Protein AF-A0A9D1ZAR6-F1 (afdb_monomer_lite)

pLDDT: mean 94.13, std 6.08, range [57.94, 98.31]

Structure (mmCIF, N/CA/C/O backbone):
data_AF-A0A9D1ZAR6-F1
#
_entry.id   AF-A0A9D1ZAR6-F1
#
loop_
_atom_site.group_PDB
_atom_site.id
_atom_site.type_symbol
_atom_site.label_atom_id
_atom_site.label_alt_id
_atom_site.label_comp_id
_atom_site.label_asym_id
_atom_site.label_entity_id
_atom_site.label_seq_id
_atom_site.pdbx_PDB_ins_code
_atom_site.Cartn_x
_atom_site.Cartn_y
_atom_site.Cartn_z
_atom_site.occupancy
_atom_site.B_iso_or_equiv
_atom_site.auth_seq_id
_atom_site.auth_comp_id
_atom_site.auth_asym_id
_atom_site.auth_atom_id
_atom_site.pdbx_PDB_model_num
ATOM 1 N N . MET A 1 1 ? 7.676 -14.653 -2.081 1.00 57.94 1 MET A N 1
ATOM 2 C CA . MET A 1 1 ? 6.286 -14.708 -1.588 1.00 57.94 1 MET A CA 1
ATOM 3 C C . MET A 1 1 ? 5.417 -14.124 -2.679 1.00 57.94 1 MET A C 1
ATOM 5 O O . MET A 1 1 ? 5.640 -12.977 -3.036 1.00 57.94 1 MET A O 1
ATOM 9 N N . GLU A 1 2 ? 4.506 -14.905 -3.247 1.00 71.25 2 GLU A N 1
ATOM 10 C CA . GLU A 1 2 ? 3.546 -14.398 -4.231 1.00 71.25 2 GLU A CA 1
ATOM 11 C C . GLU A 1 2 ? 2.206 -14.194 -3.529 1.00 71.25 2 GLU A C 1
ATOM 13 O O . GLU A 1 2 ? 1.486 -15.151 -3.266 1.00 71.25 2 GLU A O 1
ATOM 18 N N . LEU A 1 3 ? 1.910 -12.945 -3.171 1.00 87.69 3 LEU A N 1
ATOM 19 C CA . LEU A 1 3 ? 0.604 -12.536 -2.660 1.00 87.69 3 LEU A CA 1
ATOM 20 C C . LEU A 1 3 ? -0.186 -11.942 -3.827 1.00 87.69 3 LEU A C 1
ATOM 22 O O . LEU A 1 3 ? 0.312 -11.048 -4.520 1.00 87.69 3 LEU A O 1
ATOM 26 N N . L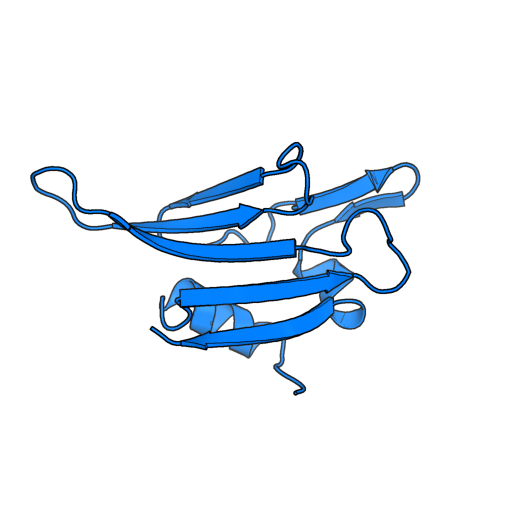YS A 1 4 ? -1.399 -12.436 -4.086 1.00 95.25 4 LYS A N 1
ATOM 27 C CA . LYS A 1 4 ? -2.217 -11.887 -5.175 1.00 95.25 4 LYS A CA 1
ATOM 28 C C . LYS A 1 4 ? -2.718 -10.498 -4.799 1.00 95.25 4 LYS A C 1
ATOM 30 O O . LYS A 1 4 ? -2.981 -10.220 -3.634 1.00 95.25 4 LYS A O 1
ATOM 35 N N . TYR A 1 5 ? -2.931 -9.650 -5.804 1.00 96.56 5 TYR A N 1
ATOM 36 C CA . TYR A 1 5 ? -3.405 -8.282 -5.590 1.00 96.56 5 TYR A CA 1
ATOM 37 C C . TYR A 1 5 ? -4.691 -8.219 -4.754 1.00 96.56 5 TYR A C 1
ATOM 39 O O . TYR A 1 5 ? -4.748 -7.493 -3.772 1.00 96.56 5 TYR A O 1
ATOM 47 N N . ASN A 1 6 ? -5.707 -9.014 -5.104 1.00 96.94 6 ASN A N 1
ATOM 48 C CA . ASN A 1 6 ? -6.989 -8.982 -4.393 1.00 96.94 6 ASN A CA 1
ATOM 49 C C . ASN A 1 6 ? -6.846 -9.422 -2.926 1.00 96.94 6 ASN A C 1
ATOM 51 O O . ASN A 1 6 ? -7.438 -8.802 -2.051 1.00 96.94 6 ASN A O 1
ATOM 55 N N . GLU A 1 7 ? -6.025 -10.443 -2.658 1.00 96.44 7 GLU A N 1
ATOM 56 C CA . GLU A 1 7 ? -5.730 -10.906 -1.294 1.00 96.44 7 GLU A CA 1
ATOM 57 C C . GLU A 1 7 ? -4.992 -9.816 -0.506 1.00 96.44 7 GLU A C 1
ATOM 59 O O . GLU A 1 7 ? -5.327 -9.533 0.640 1.00 96.44 7 GLU A O 1
ATOM 64 N N . PHE A 1 8 ? -4.024 -9.145 -1.137 1.00 97.00 8 PHE A N 1
ATOM 65 C CA . PHE A 1 8 ? -3.311 -8.019 -0.544 1.00 97.00 8 PHE A CA 1
ATOM 66 C C . PHE A 1 8 ? -4.249 -6.866 -0.166 1.00 97.00 8 PHE A C 1
ATOM 68 O O . PHE A 1 8 ? -4.185 -6.369 0.956 1.00 97.00 8 PHE A O 1
ATOM 75 N N . ILE A 1 9 ? -5.126 -6.449 -1.083 1.00 97.50 9 ILE A N 1
ATOM 76 C CA . ILE A 1 9 ? -6.080 -5.360 -0.843 1.00 97.50 9 ILE A CA 1
ATOM 77 C C . ILE A 1 9 ? -7.064 -5.722 0.265 1.00 97.50 9 ILE A C 1
ATOM 79 O O . ILE A 1 9 ? -7.363 -4.880 1.111 1.00 97.50 9 ILE A O 1
ATOM 83 N N . GLU A 1 10 ? -7.538 -6.968 0.295 1.00 97.50 10 GLU A N 1
ATOM 84 C CA . GLU A 1 10 ? -8.415 -7.441 1.360 1.00 97.50 10 GLU A CA 1
ATOM 85 C C . GLU A 1 10 ? -7.725 -7.341 2.726 1.00 97.50 10 GLU A C 1
ATOM 87 O O . GLU A 1 10 ? -8.281 -6.752 3.651 1.00 97.50 10 GLU A O 1
ATOM 92 N N . LEU A 1 11 ? -6.492 -7.841 2.848 1.00 97.00 11 LEU A N 1
ATOM 93 C CA . LEU A 1 11 ? -5.726 -7.767 4.094 1.00 97.00 11 LEU A CA 1
ATOM 94 C C . LEU A 1 11 ? -5.429 -6.318 4.514 1.00 97.00 11 LEU A C 1
ATOM 96 O O . LEU A 1 11 ? -5.509 -5.996 5.702 1.00 97.00 11 LEU A O 1
ATOM 100 N N . LEU A 1 12 ? -5.123 -5.448 3.548 1.00 96.62 12 LEU A N 1
ATOM 101 C CA . LEU A 1 12 ? -4.856 -4.029 3.769 1.00 96.62 12 LEU A CA 1
ATOM 102 C C . LEU A 1 12 ? -6.091 -3.303 4.326 1.00 96.62 12 LEU A C 1
ATOM 104 O O . LEU A 1 12 ? -6.011 -2.632 5.354 1.00 96.62 12 LEU A O 1
ATOM 108 N N . ASN A 1 13 ? -7.245 -3.479 3.678 1.00 97.12 13 ASN A N 1
ATOM 109 C CA . ASN A 1 13 ? -8.497 -2.819 4.054 1.00 97.12 13 ASN A CA 1
ATOM 110 C C . ASN A 1 13 ? -9.178 -3.459 5.274 1.00 97.12 13 ASN A C 1
ATOM 112 O O . ASN A 1 13 ? -9.99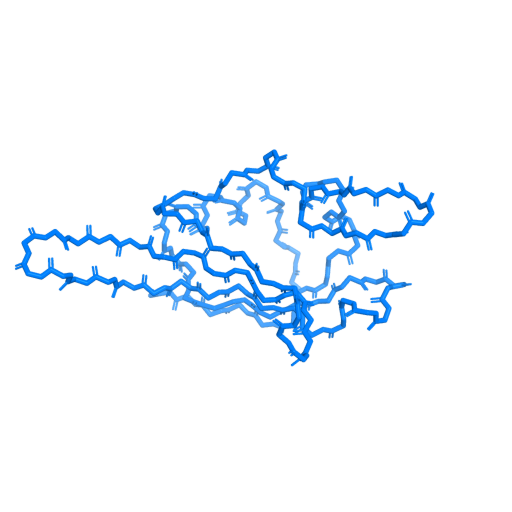1 -2.813 5.923 1.00 97.12 13 ASN A O 1
ATOM 116 N N . GLN A 1 14 ? -8.836 -4.704 5.621 1.00 97.19 14 GLN A N 1
ATOM 117 C CA . GLN A 1 14 ? -9.215 -5.335 6.892 1.00 97.19 14 GLN A CA 1
ATOM 118 C C . GLN A 1 14 ? -8.251 -4.999 8.041 1.00 97.19 14 GLN A C 1
ATOM 120 O O . GLN A 1 14 ? -8.416 -5.527 9.140 1.00 97.19 14 GLN A O 1
ATOM 125 N N . HIS A 1 15 ? -7.235 -4.162 7.801 1.00 96.44 15 HIS A N 1
ATOM 126 C CA . HIS A 1 15 ? -6.243 -3.745 8.802 1.00 96.44 15 HIS A CA 1
ATOM 127 C C . HIS A 1 15 ? -5.424 -4.891 9.409 1.00 96.44 15 HIS A C 1
ATOM 129 O O . HIS A 1 15 ? -4.869 -4.762 10.500 1.00 96.44 15 HIS A O 1
ATOM 135 N N . LYS A 1 16 ? -5.326 -6.016 8.694 1.00 96.75 16 LYS A N 1
ATOM 136 C CA . LYS A 1 16 ? -4.545 -7.196 9.101 1.00 96.75 16 LYS A CA 1
ATOM 137 C C . LYS A 1 16 ? -3.054 -7.049 8.811 1.00 96.75 16 LYS A C 1
ATOM 139 O O . LYS A 1 16 ? -2.266 -7.886 9.233 1.00 96.75 16 LYS A O 1
ATOM 144 N N . ILE A 1 17 ? -2.690 -6.013 8.067 1.00 96.25 17 ILE A N 1
ATOM 145 C CA . ILE A 1 17 ? -1.319 -5.629 7.759 1.00 96.25 17 ILE A CA 1
ATOM 146 C C . ILE A 1 17 ? -0.950 -4.456 8.663 1.00 96.25 17 ILE A C 1
ATOM 148 O O . ILE A 1 17 ? -1.706 -3.488 8.726 1.00 96.25 17 ILE A O 1
ATOM 152 N N . SER A 1 18 ? 0.216 -4.517 9.300 1.00 96.94 18 SER A N 1
ATOM 153 C CA . SER A 1 18 ? 0.780 -3.406 10.069 1.00 96.94 18 SER A CA 1
ATOM 154 C C . SER A 1 18 ? 1.761 -2.598 9.219 1.00 96.94 18 SER A C 1
ATOM 156 O O . SER A 1 18 ? 1.646 -1.373 9.124 1.00 96.94 18 SER A O 1
ATOM 158 N N . GLU A 1 19 ? 2.669 -3.277 8.515 1.00 97.94 19 GLU A N 1
ATOM 159 C CA . GLU A 1 19 ? 3.608 -2.654 7.586 1.00 97.94 19 GLU A CA 1
ATOM 160 C C . GLU A 1 19 ? 3.921 -3.547 6.374 1.00 97.94 19 GLU A C 1
ATOM 162 O O . GLU A 1 19 ? 4.047 -4.765 6.471 1.00 97.94 19 GLU A O 1
ATOM 167 N N . VAL A 1 20 ? 4.103 -2.929 5.207 1.00 97.81 20 VAL A N 1
ATOM 168 C CA . VAL A 1 20 ? 4.629 -3.579 3.999 1.00 97.81 20 VAL A CA 1
ATOM 169 C C . VAL A 1 20 ? 5.758 -2.747 3.452 1.00 97.81 20 VAL A C 1
ATOM 171 O O . VAL A 1 20 ? 5.581 -1.552 3.223 1.00 97.81 20 VAL A O 1
ATOM 174 N N . THR A 1 21 ? 6.886 -3.379 3.150 1.00 97.62 21 THR A N 1
ATOM 175 C CA . THR A 1 21 ? 7.944 -2.745 2.364 1.00 97.62 21 THR A CA 1
ATOM 176 C C . THR A 1 21 ? 8.050 -3.414 1.005 1.00 97.62 21 THR A C 1
ATOM 178 O O . THR A 1 21 ? 8.001 -4.640 0.884 1.00 97.62 21 THR A O 1
ATOM 181 N N . PHE A 1 22 ? 8.169 -2.615 -0.050 1.00 97.31 22 PHE A N 1
ATOM 182 C CA . PHE A 1 22 ? 8.222 -3.118 -1.418 1.00 97.31 22 PHE A CA 1
ATOM 183 C C . PHE A 1 22 ? 8.986 -2.166 -2.334 1.00 97.31 22 PHE A C 1
ATOM 185 O O . PHE A 1 22 ? 9.354 -1.049 -1.967 1.00 97.31 22 PHE A O 1
ATOM 192 N N . PHE A 1 23 ? 9.245 -2.628 -3.548 1.00 97.00 23 PHE A N 1
ATOM 193 C CA . PHE A 1 23 ? 9.754 -1.795 -4.626 1.00 97.00 23 PHE A CA 1
ATOM 194 C C . PHE A 1 23 ? 9.047 -2.118 -5.934 1.00 97.00 23 PHE A C 1
ATOM 196 O O . PHE A 1 23 ? 8.480 -3.200 -6.088 1.00 97.00 23 PHE A O 1
ATOM 203 N N . ILE A 1 24 ? 9.106 -1.183 -6.878 1.00 95.69 24 ILE A N 1
ATOM 204 C CA . ILE A 1 24 ? 8.645 -1.403 -8.247 1.00 95.69 24 ILE A CA 1
ATOM 205 C C . ILE A 1 24 ? 9.857 -1.748 -9.119 1.00 95.69 24 ILE A C 1
ATOM 207 O O . ILE A 1 24 ? 10.820 -0.979 -9.200 1.00 95.69 24 ILE A O 1
ATOM 211 N N . THR A 1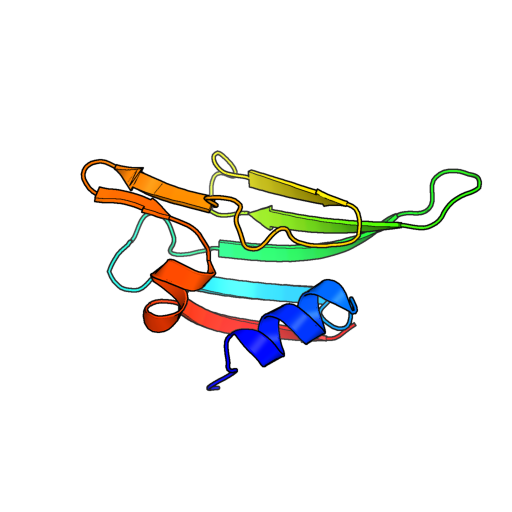 25 ? 9.831 -2.907 -9.774 1.00 94.44 25 THR A N 1
ATOM 212 C CA . THR A 1 25 ? 10.885 -3.320 -10.710 1.00 94.44 25 THR A CA 1
ATOM 213 C C . THR A 1 25 ? 11.025 -2.314 -11.849 1.00 94.44 25 THR A C 1
ATOM 215 O O . THR A 1 25 ? 10.046 -1.733 -12.308 1.00 94.44 25 THR A O 1
ATOM 218 N N . GLU A 1 26 ? 12.263 -2.086 -12.299 1.00 90.75 26 GLU A N 1
ATOM 219 C CA . GLU A 1 26 ? 12.611 -1.134 -13.372 1.00 90.75 26 GLU A CA 1
ATOM 220 C C . GLU A 1 26 ? 12.396 0.359 -13.045 1.00 90.75 26 GLU A C 1
ATOM 222 O O . GLU A 1 26 ? 12.717 1.213 -13.872 1.00 90.75 26 GLU A O 1
ATOM 227 N N . TYR A 1 27 ? 11.926 0.708 -11.841 1.00 91.56 27 TYR A N 1
ATOM 228 C CA . TYR A 1 27 ? 11.703 2.098 -11.432 1.00 91.56 27 TYR A CA 1
ATOM 229 C C . TYR A 1 27 ? 12.473 2.434 -10.152 1.00 91.56 27 TYR A C 1
ATOM 231 O O . TYR A 1 27 ? 11.959 2.337 -9.041 1.00 91.56 27 TYR A O 1
ATOM 239 N N . SER A 1 28 ? 13.718 2.895 -10.313 1.00 91.50 28 SER A N 1
ATOM 240 C CA . SER A 1 28 ? 14.628 3.218 -9.200 1.00 91.50 28 SER A CA 1
ATOM 241 C C . SER A 1 28 ? 14.097 4.280 -8.234 1.00 91.50 28 SER A C 1
ATOM 243 O O . SER A 1 28 ? 14.455 4.261 -7.060 1.00 91.50 28 SER A O 1
ATOM 245 N N . HIS A 1 29 ? 13.230 5.177 -8.710 1.00 94.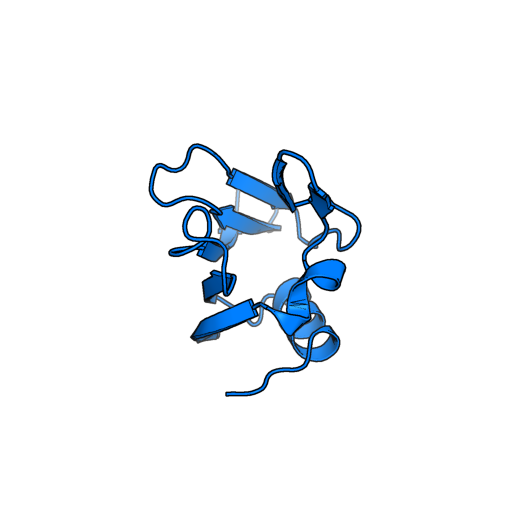12 29 HIS A N 1
ATOM 246 C CA . HIS A 1 29 ? 12.547 6.185 -7.895 1.00 94.12 29 HIS A CA 1
ATOM 247 C C . HIS A 1 29 ? 11.661 5.562 -6.801 1.00 94.12 29 HIS A C 1
ATOM 249 O O . HIS A 1 29 ? 11.604 6.064 -5.684 1.00 94.12 29 HIS A O 1
ATOM 255 N N . TYR A 1 30 ? 11.061 4.404 -7.095 1.00 95.50 30 TYR A N 1
ATOM 256 C CA . TYR A 1 30 ? 10.162 3.651 -6.217 1.00 95.50 30 TYR A CA 1
ATOM 257 C C . TYR A 1 30 ? 10.845 2.387 -5.662 1.00 95.50 30 TYR A C 1
ATOM 259 O O . TYR A 1 30 ? 10.294 1.286 -5.692 1.00 95.50 30 TYR A O 1
ATOM 267 N N . ASN A 1 31 ? 12.092 2.519 -5.191 1.00 95.38 31 ASN A N 1
ATOM 268 C CA . ASN A 1 31 ? 12.908 1.385 -4.725 1.00 95.38 31 ASN A CA 1
ATOM 269 C C . ASN A 1 31 ? 12.795 1.067 -3.219 1.00 95.38 31 ASN A C 1
ATOM 271 O O . ASN A 1 31 ? 13.457 0.138 -2.743 1.00 95.38 31 ASN A O 1
ATOM 275 N N . SER A 1 32 ? 12.038 1.875 -2.474 1.00 94.75 32 SER A N 1
ATOM 276 C CA . SER A 1 32 ? 11.954 1.856 -1.006 1.00 94.75 32 SER A CA 1
ATOM 277 C C . SER A 1 32 ? 10.553 2.263 -0.532 1.00 94.75 32 SER A C 1
ATOM 279 O O . SER A 1 32 ? 10.415 3.076 0.381 1.00 94.75 32 SER A O 1
ATOM 281 N N . CYS A 1 33 ? 9.514 1.749 -1.192 1.00 97.94 33 CYS A N 1
ATOM 282 C CA . CYS A 1 33 ? 8.135 2.065 -0.849 1.00 97.94 33 CYS A CA 1
ATOM 283 C C . CYS A 1 33 ? 7.723 1.366 0.450 1.00 97.94 33 CYS A C 1
ATOM 285 O O . CYS A 1 33 ? 8.160 0.247 0.738 1.00 97.94 33 CYS A O 1
ATOM 287 N N . ARG A 1 34 ? 6.855 2.023 1.220 1.00 98.06 34 ARG A N 1
ATOM 288 C CA . ARG A 1 34 ? 6.284 1.500 2.461 1.00 98.06 34 ARG A CA 1
ATOM 289 C C . ARG A 1 34 ? 4.789 1.773 2.512 1.00 98.06 34 ARG A C 1
ATOM 291 O O . ARG A 1 34 ? 4.343 2.847 2.110 1.00 98.06 34 ARG A O 1
ATOM 298 N N . ILE A 1 35 ? 4.032 0.822 3.037 1.00 98.12 35 ILE A N 1
ATOM 299 C CA . ILE A 1 35 ? 2.648 1.019 3.463 1.00 98.12 35 ILE A CA 1
ATOM 300 C C . ILE A 1 35 ? 2.603 0.747 4.953 1.00 98.12 35 ILE A C 1
ATOM 302 O O . ILE A 1 35 ? 3.047 -0.310 5.380 1.00 98.12 35 ILE A O 1
ATOM 306 N N . ILE A 1 36 ? 2.105 1.702 5.726 1.00 98.12 36 ILE A N 1
ATOM 307 C CA . ILE A 1 36 ? 2.039 1.628 7.185 1.00 98.12 36 ILE A CA 1
ATOM 308 C C . ILE A 1 36 ? 0.584 1.832 7.581 1.00 98.12 36 ILE A C 1
ATOM 310 O O . ILE A 1 36 ? -0.032 2.807 7.145 1.00 98.12 36 ILE A O 1
ATOM 314 N N . ILE A 1 37 ? 0.048 0.933 8.401 1.00 97.56 37 ILE A N 1
ATOM 315 C CA . ILE A 1 37 ? -1.288 1.070 8.972 1.00 97.56 37 ILE A CA 1
ATOM 316 C C . ILE A 1 37 ? -1.141 1.401 10.453 1.00 97.56 37 ILE A C 1
ATOM 318 O O . ILE A 1 37 ? -0.601 0.611 11.224 1.00 97.56 37 ILE A O 1
ATOM 322 N N . SER A 1 38 ? -1.634 2.570 10.859 1.00 95.56 38 SER A N 1
ATOM 323 C CA . SER A 1 38 ? -1.705 2.958 12.268 1.00 95.56 38 SER A CA 1
ATOM 324 C C . SER A 1 38 ? -3.151 3.059 12.729 1.00 95.56 38 SER A C 1
ATOM 326 O O . SER A 1 38 ? -4.024 3.547 12.012 1.00 95.56 38 SER A O 1
ATOM 328 N N . LYS A 1 39 ? -3.403 2.580 13.947 1.00 94.50 39 LYS A N 1
ATOM 329 C CA . LYS A 1 39 ? -4.666 2.771 14.656 1.00 94.50 39 LYS A CA 1
ATOM 330 C C . LYS A 1 39 ? -4.584 4.079 15.433 1.00 94.50 39 LYS A C 1
ATOM 332 O O . LYS A 1 39 ? -3.796 4.201 16.367 1.00 94.50 39 LYS A O 1
ATOM 337 N N . GLU A 1 40 ? -5.410 5.039 15.054 1.00 92.44 40 GLU A N 1
ATOM 338 C CA . GLU A 1 40 ? -5.497 6.357 15.669 1.00 92.44 40 GLU A CA 1
ATOM 339 C C . GLU A 1 40 ? -6.750 6.437 16.545 1.00 92.44 40 GLU A C 1
ATOM 341 O O . GLU A 1 40 ? -7.822 5.947 16.181 1.00 92.44 40 GLU A O 1
ATOM 346 N N . LYS A 1 41 ? -6.633 7.070 17.717 1.00 89.69 41 LYS A N 1
ATOM 347 C CA . LYS A 1 41 ? -7.754 7.224 18.657 1.00 89.69 41 LYS A CA 1
ATOM 348 C C . LYS A 1 41 ? -7.851 8.645 19.218 1.00 89.69 41 LYS A C 1
ATOM 350 O O . LYS A 1 41 ? -7.532 8.869 20.390 1.00 89.69 41 LYS A O 1
ATOM 355 N N . PRO A 1 42 ? -8.284 9.643 18.430 1.00 85.56 42 PRO A N 1
ATOM 356 C CA . PRO A 1 42 ? -8.568 10.958 18.982 1.00 85.56 42 PRO A CA 1
ATOM 357 C C . PRO A 1 42 ? -9.882 10.948 19.768 1.00 85.56 42 PRO A C 1
ATOM 359 O O . PRO A 1 42 ? -10.964 10.872 19.188 1.00 85.56 42 PRO A O 1
ATOM 362 N N . LYS A 1 43 ? -9.756 11.101 21.092 1.00 80.50 43 LYS A N 1
ATOM 363 C CA . LYS A 1 43 ? -10.801 11.378 22.101 1.00 80.50 43 LYS A CA 1
ATOM 364 C C . LYS A 1 43 ? -11.982 10.391 22.158 1.00 80.50 43 LYS A C 1
ATOM 366 O O . LYS A 1 43 ? -12.172 9.777 23.200 1.00 80.50 43 LYS A O 1
ATOM 371 N N . GLU A 1 44 ? -12.744 10.222 21.080 1.00 78.81 44 GLU A N 1
ATOM 372 C CA . GLU A 1 44 ? -14.036 9.513 21.059 1.00 78.81 44 GLU A CA 1
ATOM 373 C C . GLU A 1 44 ? -14.231 8.567 19.864 1.00 78.81 44 GLU A C 1
ATOM 375 O O . GLU A 1 44 ? -15.152 7.755 19.885 1.00 78.81 44 GLU A O 1
ATOM 380 N N . SER A 1 45 ? -13.369 8.613 18.842 1.00 83.62 45 SER A N 1
ATOM 381 C CA . SER A 1 45 ? -13.463 7.702 17.694 1.00 83.62 45 SER A CA 1
ATOM 382 C C . SER A 1 45 ? -12.131 7.023 17.419 1.00 83.62 45 SER A C 1
ATOM 384 O O . SER A 1 45 ? -11.066 7.618 17.578 1.00 83.62 45 SER A O 1
ATOM 386 N N . GLU A 1 46 ? -12.207 5.751 17.051 1.00 90.06 46 GLU A N 1
ATOM 387 C CA . GLU A 1 46 ? -11.077 4.976 16.564 1.00 90.06 46 GLU A CA 1
ATOM 388 C C . GLU A 1 46 ? -11.149 4.909 15.042 1.00 90.06 46 GLU A C 1
ATOM 390 O O . GLU A 1 46 ? -12.224 4.695 14.478 1.00 90.06 46 GLU A O 1
ATOM 395 N N . PHE A 1 47 ? -10.008 5.082 14.387 1.00 93.44 47 PHE A N 1
ATOM 396 C CA . PHE A 1 47 ? -9.887 4.876 12.953 1.00 93.44 47 PHE A CA 1
ATOM 397 C C . PHE A 1 47 ? -8.510 4.344 12.590 1.00 93.44 47 PHE A C 1
ATOM 399 O O . PHE A 1 47 ? -7.567 4.414 13.377 1.00 93.44 47 PHE A O 1
ATOM 406 N N . TYR A 1 48 ? -8.391 3.849 11.368 1.00 95.94 48 TYR A N 1
ATOM 407 C CA . TYR A 1 48 ? -7.127 3.409 10.810 1.00 95.94 48 TYR A CA 1
ATOM 408 C C . TYR A 1 48 ? -6.649 4.390 9.747 1.00 95.94 48 TYR A C 1
ATOM 410 O O . TYR A 1 48 ? -7.410 4.811 8.873 1.00 95.94 48 TYR A O 1
ATOM 418 N N . LEU A 1 49 ? -5.373 4.748 9.814 1.00 96.88 49 LEU A N 1
ATOM 419 C CA . LEU A 1 49 ? -4.697 5.519 8.785 1.00 96.88 49 LEU A CA 1
ATOM 420 C C . LEU A 1 49 ? -3.832 4.572 7.957 1.00 96.88 49 LEU A C 1
ATOM 422 O O . LEU A 1 49 ? -2.893 3.976 8.476 1.00 96.88 49 LEU A O 1
ATOM 426 N N . ILE A 1 50 ? -4.131 4.456 6.665 1.00 98.00 50 ILE A N 1
ATOM 427 C CA . ILE A 1 50 ? -3.337 3.667 5.720 1.00 98.00 50 ILE A CA 1
ATOM 428 C C . ILE A 1 50 ? -2.417 4.634 4.979 1.00 98.00 50 ILE A C 1
ATOM 430 O O . ILE A 1 50 ? -2.851 5.346 4.072 1.00 98.00 50 ILE A O 1
ATOM 434 N N . LYS A 1 51 ? -1.148 4.698 5.383 1.00 98.19 51 LYS A N 1
ATOM 435 C CA . LYS A 1 51 ? -0.157 5.631 4.841 1.00 98.19 51 LYS A CA 1
ATOM 436 C C . LYS A 1 51 ? 0.737 4.946 3.817 1.00 98.19 51 LYS A C 1
ATOM 438 O O . LYS A 1 51 ? 1.465 4.017 4.147 1.00 98.19 51 LYS A O 1
ATOM 443 N N . PHE A 1 52 ? 0.754 5.475 2.602 1.00 98.31 52 PHE A N 1
ATOM 444 C CA . PHE A 1 52 ? 1.704 5.128 1.554 1.00 98.31 52 PHE A CA 1
ATOM 445 C C . PHE A 1 52 ? 2.861 6.125 1.570 1.00 98.31 52 PHE A C 1
ATOM 447 O O . PHE A 1 52 ? 2.660 7.335 1.458 1.00 98.31 52 PHE A O 1
ATOM 454 N N . VAL A 1 53 ? 4.079 5.609 1.677 1.00 98.25 53 VAL A N 1
ATOM 455 C CA . VAL A 1 53 ? 5.330 6.347 1.501 1.00 98.25 53 VAL A CA 1
ATOM 456 C C . VAL A 1 53 ? 6.010 5.780 0.266 1.00 98.25 53 VAL A C 1
ATOM 458 O O . VAL A 1 53 ? 6.476 4.644 0.283 1.00 98.25 53 VAL A O 1
ATOM 461 N N . LEU A 1 54 ? 6.017 6.532 -0.830 1.00 97.25 54 LEU A N 1
ATOM 462 C CA . LEU A 1 54 ? 6.435 6.012 -2.132 1.00 97.25 54 LEU A CA 1
ATOM 463 C C . LEU A 1 54 ? 7.923 6.248 -2.400 1.00 97.25 54 LEU A C 1
ATOM 465 O O . LEU A 1 54 ? 8.559 5.431 -3.064 1.00 97.25 54 LEU A O 1
ATOM 469 N N . THR A 1 55 ? 8.492 7.316 -1.843 1.00 94.56 55 THR A N 1
ATOM 470 C CA . THR A 1 55 ? 9.900 7.684 -2.015 1.00 94.56 55 THR A CA 1
ATOM 471 C C . THR A 1 55 ? 10.640 7.736 -0.682 1.00 94.56 55 THR A C 1
ATOM 473 O O . THR A 1 55 ? 10.078 8.051 0.368 1.00 94.56 55 THR A O 1
ATOM 476 N N . LYS A 1 56 ? 11.946 7.446 -0.719 1.00 90.62 56 LYS A N 1
ATOM 477 C CA . LYS A 1 56 ? 12.811 7.437 0.475 1.00 90.62 56 LYS A CA 1
ATOM 478 C C . LYS A 1 56 ? 12.913 8.812 1.146 1.00 90.62 56 LYS A C 1
ATOM 480 O O . LYS A 1 56 ? 13.062 8.889 2.360 1.00 90.62 56 LYS A O 1
ATOM 485 N N . ASP A 1 57 ? 12.861 9.878 0.354 1.00 92.69 57 ASP A N 1
ATOM 486 C CA . ASP A 1 57 ? 12.931 11.269 0.809 1.00 92.69 57 ASP A CA 1
ATOM 487 C C . ASP A 1 57 ? 11.581 11.827 1.285 1.00 92.69 57 ASP A C 1
ATOM 489 O O . ASP A 1 57 ? 11.503 12.997 1.649 1.00 92.69 57 ASP A O 1
ATOM 493 N N . LEU A 1 58 ? 10.530 10.996 1.300 1.00 92.81 58 LEU A N 1
ATOM 494 C CA . LEU A 1 58 ? 9.174 11.354 1.719 1.00 92.81 58 LEU A CA 1
ATOM 495 C C . LEU A 1 58 ? 8.500 12.425 0.842 1.00 92.81 58 LEU A C 1
ATOM 497 O O . LEU A 1 58 ? 7.455 12.947 1.225 1.00 92.81 58 LEU A O 1
ATOM 501 N N . SER A 1 59 ? 9.058 12.749 -0.329 1.00 92.81 59 SER A N 1
ATOM 502 C CA . SER A 1 59 ? 8.462 13.721 -1.257 1.00 92.81 59 SER A CA 1
ATOM 503 C C . SER A 1 59 ? 7.129 13.249 -1.848 1.00 92.81 59 SER A C 1
ATOM 505 O O . SER A 1 59 ? 6.277 14.075 -2.174 1.00 92.81 59 SER A O 1
ATOM 507 N N . GLU A 1 60 ? 6.909 11.934 -1.926 1.00 95.25 60 GLU A N 1
ATOM 508 C CA . GLU A 1 60 ? 5.660 11.333 -2.391 1.00 95.25 60 GLU A CA 1
ATOM 509 C C . GLU A 1 60 ? 5.043 10.464 -1.293 1.00 95.25 60 GLU A C 1
ATOM 511 O O . GLU A 1 60 ? 5.456 9.326 -1.044 1.00 95.25 60 GLU A O 1
ATOM 516 N N . MET A 1 61 ? 4.027 11.014 -0.628 1.00 97.12 61 MET A N 1
ATOM 517 C CA . MET A 1 61 ? 3.240 10.322 0.386 1.00 97.12 61 MET A CA 1
ATOM 518 C C . MET A 1 61 ? 1.754 10.614 0.206 1.00 97.12 61 MET A C 1
ATOM 520 O O . MET A 1 61 ? 1.365 11.714 -0.183 1.00 97.12 61 MET A O 1
ATOM 524 N N . VAL A 1 62 ? 0.919 9.643 0.553 1.00 97.56 62 VAL A N 1
ATOM 525 C CA . VAL A 1 62 ? -0.531 9.820 0.646 1.00 97.56 62 VAL A CA 1
ATOM 526 C C . VAL A 1 62 ? -1.071 8.942 1.763 1.00 97.56 62 VAL A C 1
ATOM 528 O O . VAL A 1 62 ? -0.523 7.877 2.039 1.00 97.56 62 VAL A O 1
ATOM 531 N N . SER A 1 63 ? -2.143 9.386 2.404 1.00 97.31 63 SER A N 1
ATOM 532 C CA . SER A 1 63 ? -2.825 8.609 3.430 1.00 97.31 63 SER A CA 1
ATOM 533 C C . SER A 1 63 ? -4.297 8.460 3.095 1.00 97.31 63 SER A C 1
ATOM 535 O O . SER A 1 63 ? -4.915 9.389 2.575 1.00 97.31 63 SER A O 1
ATOM 537 N N . PHE A 1 64 ? -4.854 7.310 3.452 1.00 97.81 64 PHE A N 1
ATOM 538 C CA . PHE A 1 64 ? -6.273 7.012 3.330 1.00 97.81 64 PHE A CA 1
ATOM 539 C C . PHE A 1 64 ? -6.876 6.735 4.701 1.00 97.81 64 PHE A C 1
ATOM 541 O O . PHE A 1 64 ? -6.224 6.168 5.581 1.00 97.81 64 PHE A O 1
ATOM 548 N N . TYR A 1 65 ? -8.127 7.148 4.870 1.00 96.19 65 TYR A N 1
ATOM 549 C CA . TYR A 1 65 ? -8.890 6.952 6.094 1.00 96.19 65 TYR A CA 1
ATOM 550 C C . TYR A 1 65 ? -9.702 5.659 5.994 1.00 96.19 65 TYR A C 1
ATOM 552 O O . TYR A 1 65 ? -10.568 5.560 5.126 1.00 96.19 65 TYR A O 1
ATOM 560 N N . ASN A 1 66 ? -9.429 4.693 6.876 1.00 95.38 66 ASN A N 1
ATOM 561 C CA . ASN A 1 66 ? -10.034 3.355 6.990 1.00 95.38 66 ASN A CA 1
ATOM 562 C C . ASN A 1 66 ? -9.948 2.437 5.758 1.00 95.38 66 ASN A C 1
ATOM 564 O O . ASN A 1 66 ? -9.891 1.228 5.909 1.00 95.38 66 ASN A O 1
ATOM 568 N N . ILE A 1 67 ? -9.970 2.944 4.532 1.00 97.31 67 ILE A N 1
ATOM 569 C CA . ILE A 1 67 ? -9.999 2.115 3.326 1.00 97.31 67 ILE A CA 1
ATOM 570 C C . ILE A 1 67 ? -9.114 2.768 2.276 1.00 97.31 67 ILE A C 1
ATOM 572 O O . ILE A 1 67 ? -9.224 3.964 2.010 1.00 97.31 67 ILE A O 1
ATOM 576 N N . PHE A 1 68 ? -8.238 1.977 1.668 1.00 98.00 68 PHE A N 1
ATOM 577 C CA . PHE A 1 68 ? -7.468 2.385 0.506 1.00 98.00 68 PHE A CA 1
ATOM 578 C C . PHE A 1 68 ? -8.362 2.414 -0.742 1.00 98.00 68 PHE A C 1
ATOM 580 O O . PHE A 1 68 ? -8.982 1.410 -1.095 1.00 98.00 68 PHE A O 1
ATOM 587 N N . ASP A 1 69 ? -8.396 3.559 -1.429 1.00 97.38 69 ASP A N 1
ATOM 588 C CA . ASP A 1 69 ? -9.051 3.692 -2.732 1.00 97.38 69 ASP A CA 1
ATOM 589 C C . ASP A 1 69 ? -8.137 3.165 -3.847 1.00 97.38 69 ASP A C 1
ATOM 591 O O . ASP A 1 69 ? -7.190 3.829 -4.274 1.00 97.38 69 ASP A O 1
ATOM 595 N N . GLU A 1 70 ? -8.449 1.972 -4.354 1.00 97.31 70 GLU A N 1
ATOM 596 C CA . GLU A 1 70 ? -7.703 1.308 -5.428 1.00 97.31 70 GLU A CA 1
ATOM 597 C C . GLU A 1 70 ? -7.635 2.119 -6.734 1.00 97.31 70 GLU A C 1
ATOM 599 O O . GLU A 1 70 ? -6.729 1.902 -7.544 1.00 97.31 70 GLU A O 1
ATOM 604 N N . ASN A 1 71 ? -8.567 3.052 -6.956 1.00 97.38 71 ASN A N 1
ATOM 605 C CA . ASN A 1 71 ? -8.585 3.895 -8.152 1.00 97.38 71 ASN A CA 1
ATOM 606 C C . ASN A 1 71 ? -7.642 5.099 -8.039 1.00 97.38 71 ASN A C 1
ATOM 608 O O . ASN A 1 71 ? -7.403 5.797 -9.033 1.00 97.38 71 ASN A O 1
ATOM 612 N N . TYR A 1 72 ? -7.074 5.341 -6.855 1.00 97.75 72 TYR A N 1
ATOM 613 C CA . TYR A 1 72 ? -6.136 6.427 -6.644 1.00 97.75 72 TYR A CA 1
ATOM 614 C C . TYR A 1 72 ? -4.814 6.159 -7.372 1.00 97.75 72 TYR A C 1
ATOM 616 O O . TYR A 1 72 ? -4.151 5.129 -7.204 1.00 97.75 72 TYR A O 1
ATOM 624 N N . LYS A 1 73 ? -4.400 7.120 -8.200 1.00 97.25 73 LYS A N 1
ATOM 625 C CA . LYS A 1 73 ? -3.154 7.031 -8.965 1.00 97.25 73 LYS A CA 1
ATOM 626 C C . LYS A 1 73 ? -1.967 7.430 -8.090 1.00 97.25 73 LYS A C 1
ATOM 628 O O . LYS A 1 73 ? -1.676 8.614 -7.941 1.00 97.25 73 LYS A O 1
ATOM 633 N N . LEU A 1 74 ? -1.301 6.425 -7.531 1.00 96.75 74 LEU A N 1
ATOM 634 C CA . LEU A 1 74 ? -0.166 6.564 -6.619 1.00 96.75 74 LEU A CA 1
ATOM 635 C C . LEU A 1 74 ? 1.144 6.907 -7.335 1.00 96.75 74 LEU A C 1
ATOM 637 O O . LEU A 1 74 ? 1.900 7.735 -6.847 1.00 96.75 74 LEU A O 1
ATOM 641 N N . PHE A 1 75 ? 1.419 6.279 -8.478 1.00 95.62 75 PHE A N 1
ATOM 642 C CA . PHE A 1 75 ? 2.760 6.272 -9.066 1.00 95.62 75 PHE A CA 1
ATOM 643 C C . PHE A 1 75 ? 2.830 7.183 -10.284 1.00 95.62 75 PHE A C 1
ATOM 645 O O . PHE A 1 75 ? 2.128 6.945 -11.268 1.00 95.62 75 PHE A O 1
ATOM 652 N N . ASP A 1 76 ? 3.692 8.195 -10.246 1.00 93.00 76 ASP A N 1
ATOM 653 C CA . ASP A 1 76 ? 3.985 9.061 -11.384 1.00 93.00 76 ASP A CA 1
ATOM 654 C C . ASP A 1 76 ? 5.217 8.544 -12.137 1.00 93.00 76 ASP A C 1
ATOM 656 O O . ASP A 1 76 ? 6.370 8.743 -11.756 1.00 93.00 76 ASP A O 1
ATOM 660 N N . LEU A 1 77 ? 4.972 7.866 -13.257 1.00 88.06 77 LEU A N 1
ATOM 661 C CA . LEU A 1 77 ? 6.024 7.323 -14.116 1.00 88.06 77 LEU A CA 1
ATOM 662 C C . LEU A 1 77 ? 6.436 8.337 -15.202 1.00 88.06 77 LEU A C 1
ATOM 664 O O . LEU A 1 77 ? 6.876 7.961 -16.298 1.00 88.06 77 LEU A O 1
ATOM 668 N N . LYS A 1 78 ? 6.291 9.637 -14.906 1.00 84.81 78 LYS A N 1
ATOM 669 C CA . LYS A 1 78 ? 6.627 10.789 -15.750 1.00 84.81 78 LYS A CA 1
ATOM 670 C C . LYS A 1 78 ? 5.967 10.694 -17.125 1.00 84.81 78 LYS A C 1
ATOM 672 O O . LYS A 1 78 ? 4.752 10.784 -17.250 1.00 84.81 78 LYS A O 1
ATOM 677 N N . ARG A 1 79 ? 6.758 10.469 -18.181 1.00 80.19 79 ARG A N 1
ATOM 678 C CA . ARG A 1 79 ? 6.290 10.414 -19.581 1.00 80.19 79 ARG A CA 1
ATOM 679 C C . ARG A 1 79 ? 5.246 9.323 -19.835 1.00 80.19 79 ARG A C 1
ATOM 681 O O . ARG A 1 79 ? 4.528 9.406 -20.823 1.00 80.19 79 ARG A O 1
ATOM 688 N N . LYS A 1 80 ? 5.173 8.309 -18.969 1.00 81.00 80 LYS A N 1
ATOM 689 C CA . LYS A 1 80 ? 4.178 7.232 -19.046 1.00 81.00 80 LYS A CA 1
ATOM 690 C C . LYS A 1 80 ? 2.854 7.596 -18.347 1.00 81.00 80 LYS A C 1
ATOM 692 O O . LYS A 1 80 ? 1.848 6.938 -18.573 1.00 81.00 80 LYS A O 1
ATOM 697 N N . GLY A 1 81 ? 2.832 8.666 -17.551 1.00 91.38 81 GLY A N 1
ATOM 698 C CA . GLY A 1 81 ? 1.664 9.126 -16.805 1.00 91.38 81 GLY A CA 1
ATOM 699 C C . GLY A 1 81 ? 1.572 8.542 -15.395 1.00 91.38 81 GLY A C 1
ATOM 700 O O . GLY A 1 81 ? 2.528 7.962 -14.876 1.00 91.38 81 GLY A O 1
ATOM 701 N N . LYS A 1 82 ? 0.400 8.729 -14.776 1.00 95.12 82 LYS A N 1
ATOM 702 C CA . LYS A 1 82 ? 0.108 8.282 -13.410 1.00 95.12 82 LYS A CA 1
ATOM 703 C C . LYS A 1 82 ? -0.665 6.964 -13.388 1.00 95.12 82 LYS A C 1
ATOM 705 O O . LYS A 1 82 ? -1.624 6.809 -14.150 1.00 95.12 82 LYS A O 1
ATOM 710 N N . TYR A 1 83 ? -0.301 6.077 -12.466 1.00 96.81 83 TYR A N 1
ATOM 711 C CA . TYR A 1 83 ? -0.813 4.711 -12.365 1.00 96.81 83 TYR A CA 1
ATOM 712 C C . TYR A 1 83 ? -1.304 4.375 -10.956 1.00 96.81 83 TYR A C 1
ATOM 714 O O . TYR A 1 83 ? -0.766 4.854 -9.957 1.00 96.81 83 TYR A O 1
ATOM 722 N N . THR A 1 84 ? -2.327 3.529 -10.883 1.00 97.94 84 THR A N 1
ATOM 723 C CA . THR A 1 84 ? -2.805 2.911 -9.635 1.00 97.94 84 THR A CA 1
ATOM 724 C C . THR A 1 84 ? -1.889 1.763 -9.207 1.00 97.94 84 THR A C 1
ATOM 726 O O . THR A 1 84 ? -1.141 1.231 -10.029 1.00 97.94 84 THR A O 1
ATOM 729 N N . LEU A 1 85 ? -1.981 1.324 -7.944 1.00 97.50 85 LEU A N 1
ATOM 730 C CA . LEU A 1 85 ? -1.270 0.122 -7.481 1.00 97.50 85 LEU A CA 1
ATOM 731 C C . LEU A 1 85 ? -1.654 -1.116 -8.299 1.00 97.50 85 LEU A C 1
ATOM 733 O O . LEU A 1 85 ? -0.784 -1.892 -8.679 1.00 97.50 85 LEU A O 1
ATOM 737 N N . LYS A 1 86 ? -2.945 -1.257 -8.623 1.00 97.81 86 LYS A N 1
ATOM 738 C CA . LYS A 1 86 ? -3.478 -2.364 -9.424 1.00 97.81 86 LYS A CA 1
ATOM 739 C C . LYS A 1 86 ? -2.808 -2.475 -10.787 1.00 97.81 86 LYS A C 1
ATOM 741 O O . LYS A 1 86 ? -2.444 -3.564 -11.214 1.00 97.81 86 LYS A O 1
ATOM 746 N N . GLN A 1 87 ? -2.649 -1.340 -11.467 1.00 96.88 87 GLN A N 1
ATOM 747 C CA . GLN A 1 87 ? -2.098 -1.280 -12.822 1.00 96.88 87 GLN A CA 1
ATOM 748 C C . GLN A 1 87 ? -0.612 -1.635 -12.901 1.00 96.88 87 GLN A C 1
ATOM 750 O O . GLN A 1 87 ? -0.146 -1.944 -13.993 1.00 96.88 87 GLN A O 1
ATOM 755 N N . ILE A 1 88 ? 0.122 -1.554 -11.789 1.00 95.50 88 ILE A N 1
ATOM 756 C CA . ILE A 1 88 ? 1.559 -1.856 -11.748 1.00 95.50 88 ILE A CA 1
ATOM 757 C C . ILE A 1 88 ? 1.891 -3.036 -10.831 1.00 95.50 88 ILE A C 1
ATOM 759 O O . ILE A 1 88 ? 3.056 -3.235 -10.487 1.00 95.50 88 ILE A O 1
ATOM 763 N N . TRP A 1 89 ? 0.881 -3.790 -10.390 1.00 96.62 89 TRP A N 1
ATOM 764 C CA . TRP A 1 89 ? 1.056 -4.858 -9.406 1.00 96.62 89 TRP A CA 1
ATOM 765 C C . TRP A 1 89 ? 2.007 -5.957 -9.889 1.00 96.62 89 TRP A C 1
ATOM 767 O O . TRP A 1 89 ? 2.778 -6.495 -9.104 1.00 96.62 89 TRP A O 1
ATOM 777 N N . ASP A 1 90 ? 2.011 -6.234 -11.192 1.00 95.62 90 ASP A N 1
ATOM 778 C CA . ASP A 1 90 ? 2.932 -7.165 -11.855 1.00 95.62 90 ASP A CA 1
ATOM 779 C C . ASP A 1 90 ? 4.415 -6.792 -11.676 1.00 95.62 90 ASP A C 1
ATOM 781 O O . ASP A 1 90 ? 5.297 -7.642 -11.794 1.00 95.62 90 ASP A O 1
ATOM 785 N N . ARG A 1 91 ? 4.699 -5.527 -11.353 1.00 95.00 91 ARG A N 1
ATOM 786 C CA . ARG A 1 91 ? 6.044 -4.996 -11.096 1.00 95.00 91 ARG A CA 1
ATOM 787 C C . ARG A 1 91 ? 6.360 -4.846 -9.611 1.00 95.00 91 ARG A C 1
ATOM 789 O O . ARG A 1 91 ? 7.489 -4.495 -9.266 1.00 95.00 91 ARG A O 1
ATOM 796 N N . VAL A 1 92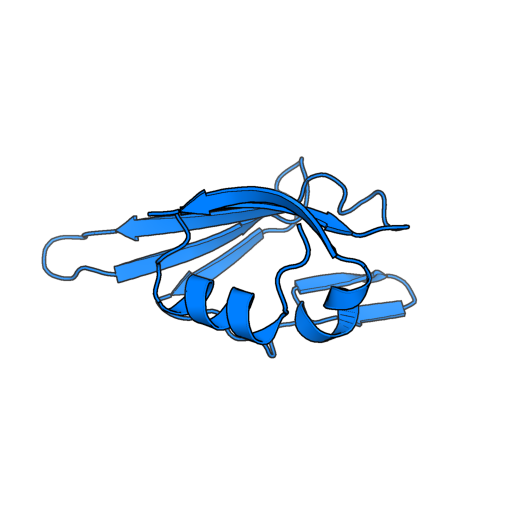 ? 5.391 -5.069 -8.726 1.00 96.38 92 VAL A N 1
ATOM 797 C CA . VAL A 1 92 ? 5.582 -4.944 -7.279 1.00 96.38 92 VAL A CA 1
ATOM 798 C C . VAL A 1 92 ? 6.370 -6.143 -6.763 1.00 96.38 92 VAL A C 1
ATOM 800 O O . VAL A 1 92 ? 6.029 -7.295 -7.009 1.00 96.38 92 VAL A O 1
ATOM 803 N N . GLN A 1 93 ? 7.425 -5.865 -6.004 1.00 96.50 93 GLN A N 1
ATOM 804 C CA . GLN A 1 93 ? 8.217 -6.868 -5.301 1.00 96.50 93 GLN A CA 1
ATOM 805 C C . GLN A 1 93 ? 8.200 -6.560 -3.808 1.00 96.50 93 GLN A C 1
ATOM 807 O O . GLN A 1 93 ? 8.822 -5.597 -3.348 1.00 96.50 93 GLN A O 1
ATOM 812 N N . ILE A 1 94 ? 7.463 -7.377 -3.055 1.00 96.62 94 ILE A N 1
ATOM 813 C CA . ILE A 1 94 ? 7.355 -7.262 -1.599 1.00 96.62 94 ILE A CA 1
ATOM 814 C C . ILE A 1 94 ? 8.662 -7.749 -0.966 1.00 96.62 94 ILE A C 1
ATOM 816 O O . ILE A 1 94 ? 9.097 -8.874 -1.207 1.00 96.62 94 ILE A O 1
ATOM 820 N N . ARG A 1 95 ? 9.279 -6.896 -0.144 1.00 95.69 95 ARG A N 1
ATOM 821 C CA . ARG A 1 95 ? 10.477 -7.213 0.648 1.00 95.69 95 ARG A CA 1
ATOM 822 C C . ARG A 1 95 ? 10.116 -7.732 2.032 1.00 95.69 95 ARG A C 1
ATOM 824 O O . ARG A 1 95 ? 10.697 -8.716 2.474 1.00 95.69 95 ARG A O 1
ATOM 831 N N . SER A 1 96 ? 9.164 -7.085 2.695 1.00 96.50 96 SER A N 1
ATOM 832 C CA . SER A 1 96 ? 8.631 -7.522 3.983 1.00 96.50 96 SER A CA 1
ATOM 833 C C . SER A 1 96 ? 7.135 -7.250 4.064 1.00 96.50 96 SER A C 1
ATOM 835 O O . SER A 1 96 ? 6.626 -6.313 3.446 1.00 96.50 96 SER A O 1
ATOM 837 N N . LEU A 1 97 ? 6.451 -8.101 4.819 1.00 96.50 97 LEU A N 1
ATOM 838 C CA . LEU A 1 97 ? 5.039 -8.001 5.147 1.00 96.50 97 LEU A CA 1
ATOM 839 C C . LEU A 1 97 ? 4.905 -8.338 6.627 1.00 96.50 97 LEU A C 1
ATOM 841 O O . LEU A 1 97 ? 5.198 -9.462 7.034 1.00 96.50 97 LEU A O 1
ATOM 845 N N . GLU A 1 98 ? 4.492 -7.357 7.409 1.00 97.19 98 GLU A N 1
ATOM 846 C CA . GLU A 1 98 ? 4.223 -7.479 8.831 1.00 97.19 98 GLU A CA 1
ATOM 847 C C . GLU A 1 98 ? 2.7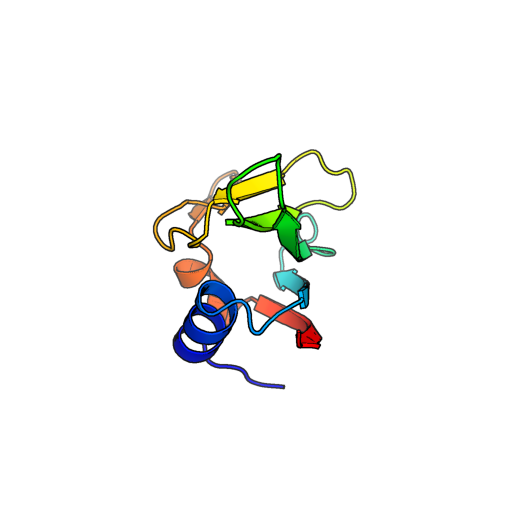11 -7.453 9.038 1.00 97.19 98 GLU A C 1
ATOM 849 O O . GLU A 1 98 ? 1.991 -6.644 8.445 1.00 97.19 98 GLU A O 1
ATOM 854 N N . MET A 1 99 ? 2.227 -8.387 9.851 1.00 95.44 99 MET A N 1
ATOM 855 C CA . MET A 1 99 ? 0.810 -8.522 10.170 1.00 95.44 99 MET A CA 1
ATOM 856 C C . MET A 1 99 ? 0.513 -7.830 11.506 1.00 95.44 99 MET A C 1
ATOM 858 O O . MET A 1 99 ? 1.407 -7.710 12.349 1.00 95.44 99 MET A O 1
ATOM 862 N N . SER A 1 100 ? -0.721 -7.354 11.662 1.00 87.31 100 SER A N 1
ATOM 863 C CA . SER A 1 100 ? -1.234 -6.704 12.878 1.00 87.31 100 SER A CA 1
ATOM 864 C C . SER A 1 100 ? -1.579 -7.691 13.990 1.00 87.31 100 SER A C 1
ATOM 866 O O . SER A 1 100 ? -1.993 -8.829 13.664 1.00 87.31 100 SER A O 1
#

Sequence (100 aa):
MELKYNEFIELLNQHKISEVTFFITEYSHYNSCRIIISKEKPKESEFYLIKFVLTKDLSEMVSFYNIFDENYKLFDLKRKGKYTLKQIWDRVQIRSLEMS

Organism: NCBI:txid2838505

Radius of gyration: 13.51 Å; chains: 1; bounding box: 29×28×42 Å

Secondary structure (DSSP, 8-state):
----HHHHHHHHHTT-EEEEEEEETT-GGGSSEEEEEEEE--TT--EEEEEEE-STTSSSEEEEESS--TTSEEEE-GGG-EEETGGGGGGEEEEEEEE-

Foldseek 3Di:
DDDDPVNVQVCLLVQFWAKWWKAFPPDPQQHTKMWGWDWDDDPHDIWIKTKIQRGPVSPQIDIDISHDDQPDFRDQPDVVGTHGCVVRVVRIDIPDIHTD